Protein AF-A0A979FGJ9-F1 (afdb_monomer_lite)

Sequence (176 aa):
MNDCAGFCFSRASNSCRIHGPHNMMMSSTLVGNTRYKLLNQVGNYSDSRQRCADIKGYPAAPTSPATNEVFRSLIIGDTWVGVRKWNFETRLESNGQKIVYNNFGLLEGFTLVYFEDCVLMSTSGKWKDTPCGYNSYPVLCQSPGTNNCDAQGQDVTPRNYTTDPDGSYVCYRPVH

Structure (mmCIF, N/CA/C/O backbone):
data_AF-A0A979FGJ9-F1
#
_entry.id   AF-A0A979FGJ9-F1
#
loop_
_atom_site.group_PDB
_atom_site.id
_atom_site.type_symbol
_atom_site.label_atom_id
_atom_site.label_alt_id
_atom_site.label_comp_id
_atom_site.label_asym_id
_atom_site.label_entity_id
_atom_site.label_seq_id
_atom_site.pdbx_PDB_ins_code
_atom_site.Cartn_x
_atom_site.Cartn_y
_atom_site.Cartn_z
_atom_site.occupancy
_atom_site.B_iso_or_equiv
_atom_site.auth_seq_id
_atom_site.auth_comp_id
_atom_site.auth_asym_id
_atom_site.auth_atom_id
_atom_site.pdbx_PDB_model_num
ATOM 1 N N . MET A 1 1 ? -31.114 -14.253 -6.732 1.00 31.27 1 MET A N 1
ATOM 2 C CA . MET A 1 1 ? -31.268 -13.852 -5.317 1.00 31.27 1 MET A CA 1
ATOM 3 C C . MET A 1 1 ? -30.761 -12.429 -5.220 1.00 31.27 1 MET A C 1
ATOM 5 O O . MET A 1 1 ? -29.667 -12.165 -5.694 1.00 31.27 1 MET A O 1
ATOM 9 N N . ASN A 1 2 ? -31.613 -11.508 -4.776 1.00 30.83 2 ASN A N 1
ATOM 10 C CA . ASN A 1 2 ? -31.371 -10.070 -4.867 1.00 30.83 2 ASN A CA 1
ATOM 11 C C . ASN A 1 2 ? -30.453 -9.625 -3.725 1.00 30.83 2 ASN A C 1
ATOM 13 O O . ASN A 1 2 ? -30.931 -9.423 -2.607 1.00 30.83 2 ASN A O 1
ATOM 17 N N . ASP A 1 3 ? -29.161 -9.469 -4.009 1.00 36.75 3 ASP A N 1
ATOM 18 C CA . ASP A 1 3 ? -28.209 -8.833 -3.097 1.00 36.75 3 ASP A CA 1
ATOM 19 C C . ASP A 1 3 ? -28.513 -7.336 -3.019 1.00 36.75 3 ASP A C 1
ATOM 21 O O . ASP A 1 3 ? -28.020 -6.512 -3.789 1.00 36.75 3 ASP A O 1
ATOM 25 N N . CYS A 1 4 ? -29.397 -6.969 -2.098 1.00 35.09 4 CYS A N 1
ATOM 26 C CA . CYS A 1 4 ? -29.683 -5.573 -1.820 1.00 35.09 4 CYS A CA 1
ATOM 27 C C . CYS A 1 4 ? -28.609 -5.016 -0.887 1.00 35.09 4 CYS A C 1
ATOM 29 O O . CYS A 1 4 ? -28.660 -5.241 0.321 1.00 35.09 4 CYS A O 1
ATOM 31 N N . ALA A 1 5 ? -27.672 -4.253 -1.451 1.00 44.34 5 ALA A N 1
ATOM 32 C CA . ALA A 1 5 ? -26.823 -3.342 -0.696 1.00 44.34 5 ALA A CA 1
ATOM 33 C C . ALA A 1 5 ? -27.715 -2.292 -0.008 1.00 44.34 5 ALA A C 1
ATOM 35 O O . ALA A 1 5 ? -28.248 -1.393 -0.658 1.00 44.34 5 ALA A O 1
ATOM 36 N N . GLY A 1 6 ? -27.929 -2.447 1.297 1.00 48.97 6 GLY A N 1
ATOM 37 C CA . GLY A 1 6 ? -28.742 -1.542 2.109 1.00 48.97 6 GLY A CA 1
ATOM 38 C C . GLY A 1 6 ? -27.985 -1.071 3.345 1.00 48.97 6 GLY A C 1
ATOM 39 O O . GLY A 1 6 ? -27.169 -1.807 3.901 1.00 48.97 6 GLY A O 1
ATOM 40 N N . PHE A 1 7 ? -28.242 0.159 3.782 1.00 56.16 7 PHE A N 1
ATOM 41 C CA . PHE A 1 7 ? -27.728 0.683 5.050 1.00 56.16 7 PHE A CA 1
ATOM 42 C C . PHE A 1 7 ? -28.641 0.226 6.184 1.00 56.16 7 PHE A C 1
ATOM 44 O O . PHE A 1 7 ? -29.848 0.380 6.079 1.00 56.16 7 PHE A O 1
ATOM 51 N N . CYS A 1 8 ? -28.094 -0.296 7.272 1.00 56.50 8 CYS A N 1
ATOM 52 C CA . CYS A 1 8 ? -28.825 -0.744 8.448 1.00 56.50 8 CYS A CA 1
ATOM 53 C C . CYS A 1 8 ? -28.468 0.092 9.669 1.00 56.50 8 CYS A C 1
ATOM 55 O O . CYS A 1 8 ? -27.293 0.259 9.981 1.00 56.50 8 CYS A O 1
ATOM 57 N N . PHE A 1 9 ? -29.472 0.584 10.384 1.00 57.75 9 PHE A N 1
ATOM 58 C CA . PHE A 1 9 ? -29.305 1.380 11.596 1.00 57.75 9 PHE A CA 1
ATOM 59 C C . PHE A 1 9 ? -29.745 0.593 12.832 1.00 57.75 9 PHE A C 1
ATOM 61 O O . PHE A 1 9 ? -30.812 -0.023 12.826 1.00 57.75 9 PHE A O 1
ATOM 68 N N . SER A 1 10 ? -28.943 0.646 13.896 1.00 51.75 10 SER A N 1
ATOM 69 C CA . SER A 1 10 ? -29.317 0.161 15.225 1.00 51.75 10 SER A CA 1
ATOM 70 C C . SER A 1 10 ? -29.569 1.340 16.155 1.00 51.75 10 SER A C 1
ATOM 72 O O . SER A 1 10 ? -28.680 2.157 16.403 1.00 51.75 10 SER A O 1
ATOM 74 N N . ARG A 1 11 ? -30.779 1.385 16.725 1.00 53.66 11 ARG A N 1
ATOM 75 C CA . ARG A 1 11 ? -31.131 2.330 17.796 1.00 53.66 11 ARG A CA 1
ATOM 76 C C . ARG A 1 11 ? -30.420 2.011 19.107 1.00 53.66 11 ARG A C 1
ATOM 78 O O . ARG A 1 11 ? -30.117 2.931 19.854 1.00 53.66 11 ARG A O 1
ATOM 85 N N . ALA A 1 12 ? -30.152 0.734 19.379 1.00 52.81 12 ALA A N 1
ATOM 86 C CA . ALA A 1 12 ? -29.539 0.301 20.632 1.00 52.81 12 ALA A CA 1
ATOM 87 C C . ALA A 1 12 ? -28.087 0.783 20.762 1.00 52.81 12 ALA A C 1
ATOM 89 O O . ALA A 1 12 ? -27.651 1.148 21.848 1.00 52.81 12 ALA A O 1
ATOM 90 N N . SER A 1 13 ? -27.353 0.812 19.648 1.00 49.66 13 SER A N 1
ATOM 91 C CA . SER A 1 13 ? -25.950 1.239 19.599 1.00 49.66 13 SER A CA 1
ATOM 92 C C . SER A 1 13 ? -25.738 2.591 18.917 1.00 49.66 13 SER A C 1
ATOM 94 O O . SER A 1 13 ? -24.594 3.007 18.759 1.00 49.66 13 SER A O 1
ATOM 96 N N . ASN A 1 14 ? -26.817 3.252 18.483 1.00 53.91 14 ASN A N 1
ATOM 97 C CA . ASN A 1 14 ? -26.794 4.481 17.687 1.00 53.91 14 ASN A CA 1
ATOM 98 C C . ASN A 1 14 ? -25.771 4.429 16.530 1.00 53.91 14 ASN A C 1
ATOM 100 O O . ASN A 1 14 ? -24.938 5.322 16.376 1.00 53.91 14 ASN A O 1
ATOM 104 N N . SER A 1 15 ? -25.783 3.343 15.748 1.00 48.75 15 SER A N 1
ATOM 105 C CA . SER A 1 15 ? -24.764 3.085 14.720 1.00 48.75 15 SER A CA 1
ATOM 106 C C . SER A 1 15 ? -25.343 2.538 13.412 1.00 48.75 15 SER A C 1
ATOM 108 O O . SER A 1 15 ? -26.363 1.847 13.405 1.00 48.75 15 SER A O 1
ATOM 110 N N . CYS A 1 16 ? -24.679 2.854 12.292 1.00 51.50 16 CYS A N 1
ATOM 111 C CA . CYS A 1 16 ? -25.016 2.382 10.945 1.00 51.50 16 CYS A CA 1
ATOM 112 C C . CYS A 1 16 ? -24.040 1.268 10.496 1.00 51.50 16 CYS A C 1
ATOM 114 O O . CYS A 1 16 ? -22.838 1.351 10.749 1.00 51.50 16 CYS A O 1
ATOM 116 N N . ARG A 1 17 ? -24.534 0.250 9.781 1.00 57.06 17 ARG A N 1
ATOM 117 C CA . ARG A 1 17 ? -23.744 -0.787 9.087 1.00 57.06 17 ARG A CA 1
ATOM 118 C C . ARG A 1 17 ? -24.300 -1.018 7.688 1.00 57.06 17 ARG A C 1
ATOM 120 O O . ARG A 1 17 ? -25.502 -0.924 7.512 1.00 57.06 17 ARG A O 1
ATOM 127 N N . ILE A 1 18 ? -23.486 -1.346 6.690 1.00 51.78 18 ILE A N 1
ATOM 128 C CA . ILE A 1 18 ? -24.028 -1.788 5.394 1.00 51.78 18 ILE A CA 1
ATOM 129 C C . ILE A 1 18 ? -24.260 -3.298 5.442 1.00 51.78 18 ILE A C 1
ATOM 131 O O . ILE A 1 18 ? -23.341 -4.045 5.774 1.00 51.78 18 ILE A O 1
ATOM 135 N N . HIS A 1 19 ? -25.467 -3.744 5.092 1.00 41.22 19 HIS A N 1
ATOM 136 C CA . HIS A 1 19 ? -25.748 -5.158 4.866 1.00 41.22 19 HIS A CA 1
ATOM 137 C C . HIS A 1 19 ? -25.118 -5.570 3.536 1.00 41.22 19 HIS A C 1
ATOM 139 O O . HIS A 1 19 ? -25.574 -5.176 2.462 1.00 41.22 19 HIS A O 1
ATOM 145 N N . GLY A 1 20 ? -24.021 -6.315 3.609 1.00 48.53 20 GLY A N 1
ATOM 146 C CA . GLY A 1 20 ? -23.333 -6.837 2.438 1.00 48.53 20 GLY A CA 1
ATOM 147 C C . GLY A 1 20 ? -22.025 -7.529 2.829 1.00 48.53 20 GLY A C 1
ATOM 148 O O . GLY A 1 20 ? -21.220 -6.925 3.541 1.00 48.53 20 GLY A O 1
ATOM 149 N N . PRO A 1 21 ? -21.765 -8.762 2.364 1.00 44.03 21 PRO A N 1
ATOM 150 C CA . PRO A 1 21 ? -20.572 -9.522 2.746 1.00 44.03 21 PRO A CA 1
ATOM 151 C C . PRO A 1 21 ? -19.236 -8.973 2.199 1.00 44.03 21 PRO A C 1
ATOM 153 O O . PRO A 1 21 ? -18.182 -9.516 2.5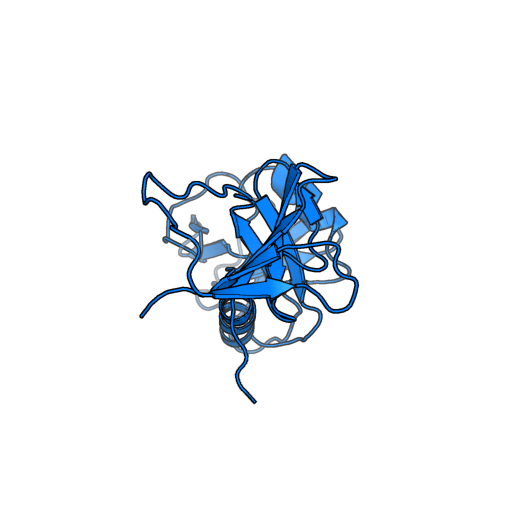23 1.00 44.03 21 PRO A O 1
ATOM 156 N N . HIS A 1 22 ? -19.234 -7.890 1.411 1.00 47.06 22 HIS A N 1
ATOM 157 C CA . HIS A 1 22 ? -18.076 -7.518 0.583 1.00 47.06 22 HIS A CA 1
ATOM 158 C C . HIS A 1 22 ? -17.505 -6.108 0.781 1.00 47.06 22 HIS A C 1
ATOM 160 O O . HIS A 1 22 ? -16.554 -5.746 0.099 1.00 47.06 22 HIS A O 1
ATOM 166 N N . ASN A 1 23 ? -17.996 -5.311 1.730 1.00 55.44 23 ASN A N 1
ATOM 167 C CA . ASN A 1 23 ? -17.485 -3.945 1.899 1.00 55.44 23 ASN A CA 1
ATOM 168 C C . ASN A 1 23 ? -16.333 -3.872 2.910 1.00 55.44 23 ASN A C 1
ATOM 170 O O . ASN A 1 23 ? -16.300 -4.621 3.891 1.00 55.44 23 ASN A O 1
ATOM 174 N N . MET A 1 24 ? -15.433 -2.894 2.736 1.00 52.19 24 MET A N 1
ATOM 175 C CA . MET A 1 24 ? -14.381 -2.531 3.706 1.00 52.19 24 MET A CA 1
ATOM 176 C C . MET A 1 24 ? -14.883 -2.256 5.132 1.00 52.19 24 MET A C 1
ATOM 178 O O . MET A 1 24 ? -14.081 -2.063 6.030 1.00 52.19 24 MET A O 1
ATOM 182 N N . MET A 1 25 ? -16.190 -2.237 5.379 1.00 51.97 25 MET A N 1
ATOM 183 C CA . MET A 1 25 ? -16.765 -2.085 6.715 1.00 51.97 25 MET A CA 1
ATOM 184 C C . MET A 1 25 ? -16.686 -3.353 7.570 1.00 51.97 25 MET A C 1
ATOM 186 O O . MET A 1 25 ? -16.660 -3.238 8.794 1.00 51.97 25 MET A O 1
ATOM 190 N N . MET A 1 26 ? -16.608 -4.536 6.950 1.00 51.78 26 MET A N 1
ATOM 191 C CA . MET A 1 26 ? -16.499 -5.816 7.653 1.00 51.78 26 MET A CA 1
ATOM 192 C C . MET A 1 26 ? -15.030 -6.271 7.673 1.00 51.78 26 MET A C 1
ATOM 194 O O . MET A 1 26 ? -14.416 -6.506 6.623 1.00 51.78 26 MET A O 1
ATOM 198 N N . SER A 1 27 ? -14.470 -6.408 8.881 1.00 60.19 27 SER A N 1
ATOM 199 C CA . SER A 1 27 ? -13.093 -6.869 9.145 1.00 60.19 27 SER A CA 1
ATOM 200 C C . SER A 1 27 ? -11.964 -5.918 8.695 1.00 60.19 27 SER A C 1
ATOM 202 O O . SER A 1 27 ? -10.916 -6.376 8.240 1.00 60.19 27 SER A O 1
ATOM 204 N N . SER A 1 28 ? -12.166 -4.600 8.803 1.00 67.69 28 SER A N 1
ATOM 205 C CA . SER A 1 28 ? -11.117 -3.581 8.611 1.00 67.69 28 SER A CA 1
ATOM 206 C C . SER A 1 28 ? -10.647 -2.986 9.934 1.00 67.69 28 SER A C 1
ATOM 208 O O . SER A 1 28 ? -11.476 -2.745 10.814 1.00 67.69 28 SER A O 1
ATOM 210 N N . THR A 1 29 ? -9.383 -2.586 10.015 1.00 79.81 29 THR A N 1
ATOM 211 C CA . THR A 1 29 ? -8.890 -1.732 11.102 1.00 79.81 29 THR A CA 1
ATOM 212 C C . THR A 1 29 ? -9.245 -0.273 10.815 1.00 79.81 29 THR A C 1
ATOM 214 O O . THR A 1 29 ? -8.922 0.243 9.746 1.00 79.81 29 THR A O 1
ATOM 217 N N . LEU A 1 30 ? -9.915 0.402 11.754 1.00 78.75 30 LEU A N 1
ATOM 218 C CA . LEU A 1 30 ? -10.213 1.836 11.678 1.00 78.75 30 LEU A CA 1
ATOM 219 C C . LEU A 1 30 ? -9.127 2.617 12.430 1.00 78.75 30 LEU A C 1
ATOM 221 O O . LEU A 1 30 ? -8.937 2.400 13.624 1.00 78.75 30 LEU A O 1
ATOM 225 N N . VAL A 1 31 ? -8.433 3.529 11.747 1.00 76.56 31 VAL A N 1
ATOM 226 C CA . VAL A 1 31 ? -7.486 4.464 12.376 1.00 76.56 31 VAL A CA 1
ATOM 227 C C . VAL A 1 31 ? -7.859 5.883 11.974 1.00 76.56 31 VAL A C 1
ATOM 229 O O . VAL A 1 31 ? -7.841 6.233 10.792 1.00 76.56 31 VAL A O 1
ATOM 232 N N . GLY A 1 32 ? -8.235 6.698 12.962 1.00 76.88 32 GLY A N 1
ATOM 233 C CA . GLY A 1 32 ? -8.885 7.983 12.710 1.00 76.88 32 GLY A CA 1
ATOM 234 C C . GLY A 1 32 ? -10.164 7.787 11.891 1.00 76.88 32 GLY A C 1
ATOM 235 O O . GLY A 1 32 ? -11.001 6.956 12.233 1.00 76.88 32 GLY A O 1
ATOM 236 N N . ASN A 1 33 ? -10.272 8.505 10.773 1.00 78.31 33 ASN A N 1
ATOM 237 C CA . ASN A 1 33 ? -11.394 8.411 9.836 1.00 78.31 33 ASN A CA 1
ATOM 238 C C . ASN A 1 33 ? -11.048 7.599 8.580 1.00 78.31 33 ASN A C 1
ATOM 240 O O . ASN A 1 33 ? -11.599 7.874 7.519 1.00 78.31 33 ASN A O 1
ATOM 244 N N . THR A 1 34 ? -10.140 6.624 8.665 1.00 80.00 34 THR A N 1
ATOM 245 C CA . THR A 1 34 ? -9.750 5.783 7.522 1.00 80.00 34 THR A CA 1
ATOM 246 C C . THR A 1 34 ? -9.804 4.313 7.903 1.00 80.00 34 THR A C 1
ATOM 248 O O . THR A 1 34 ? -9.304 3.909 8.954 1.00 80.00 34 THR A O 1
ATOM 251 N N . ARG A 1 35 ? -10.417 3.502 7.041 1.00 87.31 35 ARG A N 1
ATOM 252 C CA . ARG A 1 35 ? -10.456 2.044 7.177 1.00 87.31 35 ARG A CA 1
ATOM 253 C C . ARG A 1 35 ? -9.328 1.432 6.375 1.00 87.31 35 ARG A C 1
ATOM 255 O O . ARG A 1 35 ? -9.116 1.843 5.239 1.00 87.31 35 ARG A O 1
ATOM 262 N N . TYR A 1 36 ? -8.688 0.414 6.933 1.00 89.94 36 TYR A N 1
ATOM 263 C CA . TYR A 1 36 ? -7.639 -0.357 6.282 1.00 89.94 36 TYR A CA 1
ATOM 264 C C . TYR A 1 36 ? -7.972 -1.842 6.303 1.00 89.94 36 TYR A C 1
ATOM 266 O O . TYR A 1 36 ? -8.415 -2.374 7.323 1.00 89.94 36 TYR A O 1
ATOM 274 N N . LYS A 1 37 ? -7.754 -2.526 5.182 1.00 92.50 37 LYS A N 1
ATOM 275 C CA . LYS A 1 37 ? -7.969 -3.971 5.074 1.00 92.50 37 LYS A CA 1
ATOM 276 C C . LYS A 1 37 ? -6.873 -4.602 4.233 1.00 92.50 37 LYS A C 1
ATOM 278 O O . LYS A 1 37 ? -6.691 -4.217 3.081 1.00 92.50 37 LYS A O 1
ATOM 283 N N . LEU A 1 38 ? -6.165 -5.569 4.809 1.00 94.44 38 LEU A N 1
ATOM 284 C CA . LEU A 1 38 ? -5.233 -6.406 4.066 1.00 94.44 38 LEU A CA 1
ATOM 285 C C . LEU A 1 38 ? -6.021 -7.467 3.293 1.00 94.44 38 LEU A C 1
ATOM 287 O O . LEU A 1 38 ? -6.819 -8.205 3.874 1.00 94.44 38 LEU A O 1
ATOM 291 N N . LEU A 1 39 ? -5.787 -7.552 1.988 1.00 93.94 39 LEU A N 1
ATOM 292 C CA . LEU A 1 39 ? -6.280 -8.635 1.148 1.00 93.94 39 LEU A CA 1
ATOM 293 C C . LEU A 1 39 ? -5.124 -9.591 0.855 1.00 93.94 39 LEU A C 1
ATOM 295 O O . LEU A 1 39 ? -4.233 -9.274 0.073 1.00 93.94 39 LEU A O 1
ATOM 299 N N . ASN A 1 40 ? -5.161 -10.771 1.479 1.00 92.06 40 ASN A N 1
ATOM 300 C CA . ASN A 1 40 ? -4.103 -11.787 1.374 1.00 92.06 40 ASN A CA 1
ATOM 301 C C . ASN A 1 40 ? -4.033 -12.477 0.004 1.00 92.06 40 ASN A C 1
ATOM 303 O O . ASN A 1 40 ? -3.068 -13.184 -0.276 1.00 92.06 40 ASN A O 1
ATOM 307 N N . GLN A 1 41 ? -5.048 -12.308 -0.849 1.00 92.38 41 GLN A N 1
ATOM 308 C CA . GLN A 1 41 ? -5.002 -12.841 -2.204 1.00 92.38 41 GLN A CA 1
ATOM 309 C C . GLN A 1 41 ? -3.897 -12.123 -2.983 1.00 92.38 41 GLN A C 1
ATOM 311 O O . GLN A 1 41 ? -3.945 -10.905 -3.154 1.00 92.38 41 GLN A O 1
ATOM 316 N N . VAL A 1 42 ? -2.915 -12.888 -3.461 1.00 94.44 42 VAL A N 1
ATOM 317 C CA . VAL A 1 42 ? -1.763 -12.349 -4.188 1.00 94.44 42 VAL A CA 1
ATOM 318 C C . VAL A 1 42 ? -2.098 -12.072 -5.649 1.00 94.44 42 VAL A C 1
ATOM 320 O O . VAL A 1 42 ? -2.946 -12.729 -6.254 1.00 94.44 42 VAL A O 1
ATOM 323 N N . GLY A 1 43 ? -1.496 -11.040 -6.223 1.00 95.31 43 GLY A N 1
ATOM 324 C CA . GLY A 1 43 ? -1.610 -10.721 -7.647 1.00 95.31 43 GLY A CA 1
ATOM 325 C C . GLY A 1 43 ? -0.681 -9.582 -8.031 1.00 95.31 43 GLY A C 1
ATOM 326 O O . GLY A 1 43 ? -0.027 -8.992 -7.162 1.00 95.31 43 GLY A O 1
ATOM 327 N N . ASN A 1 44 ? -0.627 -9.270 -9.322 1.00 96.38 44 ASN A N 1
ATOM 328 C CA . ASN A 1 44 ? 0.117 -8.104 -9.782 1.00 96.38 44 ASN A CA 1
ATOM 329 C C . ASN A 1 44 ? -0.536 -6.809 -9.261 1.00 96.38 44 ASN A C 1
ATOM 331 O O . ASN A 1 44 ? -1.605 -6.821 -8.634 1.00 96.38 44 ASN A O 1
ATOM 335 N N . TYR A 1 45 ? 0.105 -5.667 -9.499 1.00 95.25 45 TYR A N 1
ATOM 336 C CA . TYR A 1 45 ? -0.410 -4.401 -8.986 1.00 95.25 45 TYR A CA 1
ATOM 337 C C . TYR A 1 45 ? -1.780 -4.037 -9.577 1.00 95.25 45 TYR A C 1
ATOM 339 O O . TYR A 1 45 ? -2.630 -3.483 -8.883 1.00 95.25 45 TYR A O 1
ATOM 347 N N . SER A 1 46 ? -2.030 -4.367 -10.847 1.00 95.12 46 SER A N 1
ATOM 348 C CA . SER A 1 46 ? -3.316 -4.083 -11.488 1.00 95.12 46 SER A CA 1
ATOM 349 C C . SER A 1 46 ? -4.451 -4.907 -10.882 1.00 95.12 46 SER A C 1
ATOM 351 O O . SER A 1 46 ? -5.486 -4.338 -10.535 1.00 95.12 46 SER A O 1
ATOM 353 N N . ASP A 1 47 ? -4.235 -6.206 -10.672 1.00 95.62 47 ASP A N 1
ATOM 354 C CA . ASP A 1 47 ? -5.194 -7.088 -9.995 1.00 95.62 47 ASP A CA 1
ATOM 355 C C . ASP A 1 47 ? -5.478 -6.584 -8.577 1.00 95.62 47 ASP A C 1
ATOM 357 O O . ASP A 1 47 ? -6.615 -6.550 -8.117 1.00 95.62 47 ASP A O 1
ATOM 361 N N . SER A 1 48 ? -4.430 -6.137 -7.889 1.00 95.00 48 SER A N 1
ATOM 362 C CA . SER A 1 48 ? -4.508 -5.603 -6.532 1.00 95.00 48 SER A CA 1
ATOM 363 C C . SER A 1 48 ? -5.338 -4.319 -6.448 1.00 95.00 48 SER A C 1
ATOM 365 O O . SER A 1 48 ? -6.169 -4.180 -5.548 1.00 95.00 48 SER A O 1
ATOM 367 N N . ARG A 1 49 ? -5.182 -3.401 -7.413 1.00 95.12 49 ARG A N 1
ATOM 368 C CA . ARG A 1 49 ? -6.053 -2.218 -7.540 1.00 95.12 49 ARG A CA 1
ATOM 369 C C . ARG A 1 49 ? -7.508 -2.618 -7.717 1.00 95.12 49 ARG A C 1
ATOM 371 O O . ARG A 1 49 ? -8.365 -2.070 -7.025 1.00 95.12 49 ARG A O 1
ATOM 378 N N . GLN A 1 50 ? -7.768 -3.575 -8.608 1.00 94.62 50 GLN A N 1
ATOM 379 C CA . GLN A 1 50 ? -9.122 -4.050 -8.868 1.00 94.62 50 GLN A CA 1
ATOM 380 C C . GLN A 1 50 ? -9.743 -4.659 -7.608 1.00 94.62 50 GLN A C 1
ATOM 382 O O . GLN A 1 50 ? -10.846 -4.280 -7.237 1.00 94.62 50 GLN A O 1
ATOM 387 N N . ARG A 1 51 ? -9.004 -5.489 -6.867 1.00 91.75 51 ARG A N 1
ATOM 388 C CA . ARG A 1 51 ? -9.490 -6.078 -5.609 1.00 91.75 51 ARG A CA 1
ATOM 389 C C . ARG A 1 51 ? -9.838 -5.036 -4.551 1.00 91.75 51 ARG A C 1
ATOM 391 O O . ARG A 1 51 ? -10.829 -5.195 -3.843 1.00 91.75 51 ARG A O 1
ATOM 398 N N . CYS A 1 52 ? -9.054 -3.964 -4.435 1.00 91.81 52 CYS A N 1
ATOM 399 C CA . CYS A 1 52 ? -9.431 -2.859 -3.557 1.00 91.81 52 CYS A CA 1
ATOM 400 C C . CYS A 1 52 ? -10.709 -2.159 -4.046 1.00 91.81 52 CYS A C 1
ATOM 402 O O . CYS A 1 52 ? -11.575 -1.846 -3.229 1.00 91.81 52 CYS A O 1
ATOM 404 N N . ALA A 1 53 ? -10.865 -1.959 -5.357 1.00 86.94 53 ALA A N 1
ATOM 405 C CA . ALA A 1 53 ? -12.070 -1.365 -5.936 1.00 86.94 53 ALA A CA 1
ATOM 406 C C . ALA A 1 53 ? -13.322 -2.240 -5.729 1.00 86.94 53 ALA A C 1
ATOM 408 O O . ALA A 1 53 ? -14.397 -1.711 -5.428 1.00 86.94 53 ALA A O 1
ATOM 409 N N . ASP A 1 54 ? -13.180 -3.567 -5.803 1.00 85.75 54 ASP A N 1
ATOM 410 C CA . ASP A 1 54 ? -14.264 -4.535 -5.583 1.00 85.75 54 ASP A CA 1
ATOM 411 C C . ASP A 1 54 ? -14.872 -4.397 -4.179 1.00 85.75 54 ASP A C 1
ATOM 413 O O . ASP A 1 54 ? -16.080 -4.555 -4.001 1.00 85.75 54 ASP A O 1
ATOM 417 N N . ILE A 1 55 ? -14.058 -4.000 -3.194 1.00 81.50 55 ILE A N 1
ATOM 418 C CA . ILE A 1 55 ? -14.491 -3.746 -1.811 1.00 81.50 55 ILE A CA 1
ATOM 419 C C . ILE A 1 55 ? -14.774 -2.263 -1.510 1.00 81.50 55 ILE A C 1
ATOM 421 O O . ILE A 1 55 ? -14.870 -1.878 -0.340 1.00 81.50 55 ILE A O 1
ATOM 425 N N . LYS A 1 56 ? -14.934 -1.437 -2.556 1.00 82.44 56 LYS A N 1
ATOM 426 C CA . LYS A 1 56 ? -15.182 0.020 -2.493 1.00 82.44 56 LYS A CA 1
ATOM 427 C C . LYS A 1 56 ? -14.059 0.821 -1.824 1.00 82.44 56 LYS A C 1
ATOM 429 O O . LYS A 1 56 ? -14.301 1.864 -1.220 1.00 82.44 56 LYS A O 1
ATOM 434 N N . GLY A 1 57 ? -12.832 0.329 -1.940 1.00 87.25 57 GLY A N 1
ATOM 435 C CA . GLY A 1 57 ? -11.616 1.008 -1.518 1.00 87.25 57 GLY A CA 1
ATOM 436 C C . GLY A 1 57 ? -10.664 1.267 -2.679 1.00 87.25 57 GLY A C 1
ATOM 437 O O . GLY A 1 57 ? -11.008 1.165 -3.853 1.00 87.25 57 GLY A O 1
ATOM 438 N N . TYR A 1 58 ? -9.433 1.598 -2.324 1.00 92.56 58 TYR A N 1
ATOM 439 C CA . TYR A 1 58 ? -8.304 1.774 -3.234 1.00 92.56 58 TYR A CA 1
ATOM 440 C C . TYR A 1 58 ? -7.013 1.394 -2.496 1.00 92.56 58 TYR A C 1
ATOM 442 O O . TYR A 1 58 ? -7.034 1.321 -1.266 1.00 92.56 58 TYR A O 1
ATOM 450 N N . PRO A 1 59 ? -5.894 1.110 -3.184 1.00 95.50 59 PRO A N 1
ATOM 451 C CA . PRO A 1 59 ? -4.645 0.784 -2.503 1.00 95.50 59 PRO A CA 1
ATOM 452 C C . PRO A 1 59 ? -4.248 1.851 -1.479 1.00 95.50 59 PRO A C 1
ATOM 454 O O . PRO A 1 59 ? -4.324 3.053 -1.741 1.00 95.50 59 PRO A O 1
ATOM 457 N N . ALA A 1 60 ? -3.831 1.402 -0.302 1.00 96.12 60 ALA A N 1
ATOM 458 C CA . ALA A 1 60 ? -3.527 2.258 0.827 1.00 96.12 60 ALA A CA 1
ATOM 459 C C . ALA A 1 60 ? -2.188 2.962 0.631 1.00 96.12 60 ALA A C 1
ATOM 461 O O . ALA A 1 60 ? -1.188 2.303 0.351 1.00 96.12 60 ALA A O 1
ATOM 462 N N . ALA A 1 61 ? -2.139 4.280 0.809 1.00 95.25 61 ALA A N 1
ATOM 463 C CA . ALA A 1 61 ? -0.941 5.082 0.576 1.00 95.25 61 ALA A CA 1
ATOM 464 C C . ALA A 1 61 ? -0.348 5.601 1.901 1.00 95.25 61 ALA A C 1
ATOM 466 O O . ALA A 1 61 ? -1.000 6.395 2.585 1.00 95.25 61 ALA A O 1
ATOM 467 N N . PRO A 1 62 ? 0.878 5.196 2.279 1.00 94.44 62 PRO A N 1
ATOM 468 C CA . PRO A 1 62 ? 1.533 5.703 3.483 1.00 94.44 62 PRO A CA 1
ATOM 469 C C . PRO A 1 62 ? 2.112 7.100 3.210 1.00 94.44 62 PRO A C 1
ATOM 471 O O . PRO A 1 62 ? 3.181 7.243 2.625 1.00 94.44 62 PRO A O 1
ATOM 474 N N . THR A 1 63 ? 1.398 8.155 3.605 1.00 93.50 63 THR A N 1
ATOM 475 C CA . THR A 1 63 ? 1.765 9.558 3.310 1.00 93.50 63 THR A CA 1
ATOM 476 C C . THR A 1 63 ? 2.517 10.262 4.437 1.00 93.50 63 THR A C 1
ATOM 478 O O . THR A 1 63 ? 2.892 11.427 4.307 1.00 93.50 63 THR A O 1
ATOM 481 N N . SER A 1 64 ? 2.745 9.572 5.552 1.00 93.62 64 SER A N 1
ATOM 482 C CA . SER A 1 64 ? 3.430 10.093 6.733 1.00 93.62 64 SER A CA 1
ATOM 483 C C . SER A 1 64 ? 4.073 8.962 7.545 1.00 93.62 64 SER A C 1
ATOM 485 O O . SER A 1 64 ? 3.642 7.813 7.426 1.00 93.62 64 SER A O 1
ATOM 487 N N . PRO A 1 65 ? 5.029 9.258 8.446 1.00 95.00 65 PRO A N 1
ATOM 488 C CA . PRO A 1 65 ? 5.579 8.252 9.358 1.00 95.00 65 PRO A CA 1
ATOM 489 C C . PRO A 1 65 ? 4.502 7.534 10.184 1.00 95.00 65 PRO A C 1
ATOM 491 O O . PRO A 1 65 ? 4.556 6.320 10.354 1.00 95.00 65 PRO A O 1
ATOM 494 N N . ALA A 1 66 ? 3.486 8.271 10.644 1.00 91.69 66 ALA A N 1
ATOM 495 C CA . ALA A 1 66 ? 2.389 7.708 11.427 1.00 91.69 66 ALA A CA 1
ATOM 496 C C . ALA A 1 66 ? 1.540 6.717 10.612 1.00 91.69 66 ALA A C 1
ATOM 498 O O . ALA A 1 66 ? 1.230 5.631 11.092 1.00 91.69 66 ALA A O 1
ATOM 499 N N . THR A 1 67 ? 1.190 7.056 9.366 1.00 92.31 67 THR A N 1
ATOM 500 C CA . THR A 1 67 ? 0.437 6.136 8.491 1.00 92.31 67 THR A CA 1
ATOM 501 C C . THR A 1 67 ? 1.285 4.945 8.052 1.00 92.31 67 THR A C 1
ATOM 503 O O . THR A 1 67 ? 0.774 3.832 7.980 1.00 92.31 67 THR A O 1
ATOM 506 N N . ASN A 1 68 ? 2.590 5.136 7.850 1.00 96.69 68 ASN A N 1
ATOM 507 C CA . ASN A 1 68 ? 3.514 4.042 7.572 1.00 96.69 68 ASN A CA 1
ATOM 508 C C . ASN A 1 68 ? 3.548 3.008 8.701 1.00 96.69 68 ASN A C 1
ATOM 510 O O . ASN A 1 68 ? 3.542 1.809 8.441 1.00 96.69 68 ASN A O 1
ATOM 514 N N . GLU A 1 69 ? 3.568 3.470 9.949 1.00 95.75 69 GLU A N 1
ATOM 515 C CA . GLU A 1 69 ? 3.581 2.594 11.118 1.00 95.75 69 GLU A CA 1
ATOM 516 C C . GLU A 1 69 ? 2.271 1.811 11.269 1.00 95.75 69 GLU A C 1
ATOM 518 O O . GLU A 1 69 ? 2.290 0.606 11.523 1.00 95.75 69 GLU A O 1
ATOM 523 N N . VAL A 1 70 ? 1.130 2.461 11.007 1.00 93.25 70 VAL A N 1
ATOM 524 C CA . VAL A 1 70 ? -0.165 1.771 10.916 1.00 93.25 70 VAL A CA 1
ATOM 525 C C . VAL A 1 70 ? -0.087 0.643 9.893 1.00 93.25 70 VAL A C 1
ATOM 527 O O . VAL A 1 70 ? -0.458 -0.483 10.203 1.00 93.25 70 VAL A O 1
ATOM 530 N N . PHE A 1 71 ? 0.441 0.901 8.697 1.00 96.19 71 PHE A N 1
ATOM 531 C CA . PHE A 1 71 ? 0.488 -0.106 7.636 1.00 96.19 71 PHE A CA 1
ATOM 532 C C . PHE A 1 71 ? 1.416 -1.255 8.020 1.00 96.19 71 PHE A C 1
ATOM 534 O O . PHE A 1 71 ? 1.029 -2.413 7.887 1.00 96.19 71 PHE A O 1
ATOM 541 N N . ARG A 1 72 ? 2.586 -0.938 8.589 1.00 96.56 72 ARG A N 1
ATOM 542 C CA . ARG A 1 72 ? 3.548 -1.919 9.105 1.00 96.56 72 ARG A CA 1
ATOM 543 C C . ARG A 1 72 ? 2.903 -2.886 10.100 1.00 96.56 72 ARG A C 1
ATOM 545 O O . ARG A 1 72 ? 3.199 -4.072 10.057 1.00 96.56 72 ARG A O 1
ATOM 552 N N . SER A 1 73 ? 2.013 -2.395 10.965 1.00 95.00 73 SER A N 1
ATOM 553 C CA . SER A 1 73 ? 1.292 -3.233 11.935 1.00 95.00 73 SER A CA 1
ATOM 554 C C . SER A 1 73 ? 0.183 -4.110 11.335 1.00 95.00 73 SER A C 1
ATOM 556 O O . SER A 1 73 ? -0.273 -5.040 11.994 1.00 95.00 73 SER A O 1
ATOM 558 N N . LEU A 1 74 ? -0.267 -3.822 10.108 1.00 93.94 74 LEU A N 1
ATOM 559 C CA . LEU A 1 74 ? -1.374 -4.525 9.447 1.00 93.94 74 LEU A CA 1
ATOM 560 C C . LEU A 1 74 ? -0.912 -5.577 8.438 1.00 93.94 74 LEU A C 1
ATOM 562 O O . LEU A 1 74 ? -1.676 -6.487 8.117 1.00 93.94 74 LEU A O 1
ATOM 566 N N . ILE A 1 75 ? 0.300 -5.437 7.906 1.00 96.00 75 ILE A N 1
ATOM 567 C CA . ILE A 1 75 ? 0.856 -6.355 6.912 1.00 96.00 75 ILE A CA 1
ATOM 568 C C . ILE A 1 75 ? 1.569 -7.534 7.580 1.00 96.00 75 ILE A C 1
ATOM 570 O O . ILE A 1 75 ? 2.158 -7.407 8.650 1.00 96.00 75 ILE A O 1
ATOM 574 N N . ILE A 1 76 ? 1.552 -8.688 6.914 1.00 94.31 76 ILE A N 1
ATOM 575 C CA . ILE A 1 76 ? 2.198 -9.930 7.384 1.00 94.31 76 ILE A CA 1
ATOM 576 C C . ILE A 1 76 ? 3.364 -10.378 6.486 1.00 94.31 76 ILE A C 1
ATOM 578 O O . ILE A 1 76 ? 3.988 -11.403 6.737 1.00 94.31 76 ILE A O 1
ATOM 582 N N . GLY A 1 77 ? 3.653 -9.610 5.436 1.00 95.50 77 GLY A N 1
ATOM 583 C CA . GLY A 1 77 ? 4.684 -9.861 4.433 1.00 95.50 77 GLY A CA 1
ATOM 584 C C . GLY A 1 77 ? 4.765 -8.692 3.452 1.00 95.50 77 GLY A C 1
ATOM 585 O O . GLY A 1 77 ? 4.051 -7.698 3.620 1.00 95.50 77 GLY A O 1
ATOM 586 N N . ASP A 1 78 ? 5.609 -8.814 2.428 1.00 96.69 78 ASP A N 1
ATOM 587 C CA . ASP A 1 78 ? 5.712 -7.808 1.368 1.00 96.69 78 ASP A CA 1
ATOM 588 C C . ASP A 1 78 ? 4.344 -7.569 0.727 1.00 96.69 78 ASP A C 1
ATOM 590 O O . ASP A 1 78 ? 3.681 -8.505 0.283 1.00 96.69 78 ASP A O 1
ATOM 594 N N . THR A 1 79 ? 3.902 -6.315 0.738 1.00 97.94 79 THR A N 1
ATOM 595 C CA . THR A 1 79 ? 2.524 -5.938 0.412 1.00 97.94 79 THR A CA 1
ATOM 596 C C . THR A 1 79 ? 2.508 -4.712 -0.487 1.00 97.94 79 THR A C 1
ATOM 598 O O . THR A 1 79 ? 3.215 -3.735 -0.231 1.00 97.94 79 THR A O 1
ATOM 601 N N . TRP A 1 80 ? 1.662 -4.730 -1.517 1.00 97.75 80 TRP A N 1
ATOM 602 C CA . TRP A 1 80 ? 1.428 -3.579 -2.381 1.00 97.75 80 TRP A CA 1
ATOM 603 C C . TRP A 1 80 ? 0.823 -2.403 -1.615 1.00 97.75 80 TRP A C 1
ATOM 605 O O . TRP A 1 80 ? -0.141 -2.561 -0.859 1.00 97.75 80 TRP A O 1
ATOM 615 N N . VAL A 1 81 ? 1.348 -1.209 -1.890 1.00 97.00 81 VAL A N 1
ATOM 616 C CA . VAL A 1 81 ? 0.833 0.063 -1.374 1.00 97.00 81 VAL A CA 1
ATOM 617 C C . VAL A 1 81 ? 0.487 1.033 -2.510 1.00 97.00 81 VAL A C 1
ATOM 619 O O . VAL A 1 81 ? 0.980 0.949 -3.632 1.00 97.00 81 VAL A O 1
ATOM 622 N N . GLY A 1 82 ? -0.411 1.969 -2.227 1.00 96.12 82 GLY A N 1
ATOM 623 C CA . GLY A 1 82 ? -0.969 2.974 -3.134 1.00 96.12 82 GLY A CA 1
ATOM 624 C C . GLY A 1 82 ? -0.055 4.155 -3.433 1.00 96.12 82 GLY A C 1
ATOM 625 O O . GLY A 1 82 ? -0.534 5.284 -3.532 1.00 96.12 82 GLY A O 1
ATOM 626 N N . VAL A 1 83 ? 1.249 3.915 -3.553 1.00 93.50 83 VAL A N 1
ATOM 627 C CA . VAL A 1 83 ? 2.216 4.913 -4.013 1.00 93.50 83 VAL A CA 1
ATOM 628 C C . VAL A 1 83 ? 2.956 4.388 -5.234 1.00 93.50 83 VAL A C 1
ATOM 630 O O . VAL A 1 83 ? 3.193 3.187 -5.364 1.00 93.50 83 VAL A O 1
ATOM 633 N N . ARG A 1 84 ? 3.323 5.309 -6.120 1.00 88.62 84 ARG A N 1
ATOM 634 C CA . ARG A 1 84 ? 4.200 5.065 -7.259 1.00 88.62 84 ARG A CA 1
ATOM 635 C C . ARG A 1 84 ? 5.496 5.842 -7.130 1.00 88.62 84 ARG A C 1
ATOM 637 O O . ARG A 1 84 ? 5.502 6.935 -6.560 1.00 88.62 84 ARG A O 1
ATOM 644 N N . LYS A 1 85 ? 6.561 5.309 -7.719 1.00 84.75 85 LYS A N 1
ATOM 645 C CA . LYS A 1 85 ? 7.830 6.007 -7.938 1.00 84.75 85 LYS A CA 1
ATOM 646 C C . LYS A 1 85 ? 7.924 6.341 -9.425 1.00 84.75 85 LYS A C 1
ATOM 648 O O . LYS A 1 85 ? 7.977 5.441 -10.241 1.00 84.75 85 LYS A O 1
ATOM 653 N N . TRP A 1 86 ? 7.919 7.621 -9.780 1.00 78.56 86 TRP A N 1
ATOM 654 C CA . TRP A 1 86 ? 8.032 8.084 -11.166 1.00 78.56 86 TRP A CA 1
ATOM 655 C C . TRP A 1 86 ? 9.114 9.154 -11.249 1.00 78.56 86 TRP A C 1
ATOM 657 O O . TRP A 1 86 ? 8.985 10.195 -10.606 1.00 78.56 86 TRP A O 1
ATOM 667 N N . ASN A 1 87 ? 10.176 8.930 -12.029 1.00 73.31 87 ASN A N 1
ATOM 668 C CA . ASN A 1 87 ? 11.285 9.883 -12.200 1.00 73.31 87 ASN A CA 1
ATOM 669 C C . ASN A 1 87 ? 11.808 10.461 -10.863 1.00 73.31 87 ASN A C 1
ATOM 671 O O . ASN A 1 87 ? 11.914 11.676 -10.708 1.00 73.31 87 ASN A O 1
ATOM 675 N N . PHE A 1 88 ? 12.102 9.590 -9.889 1.00 74.19 88 PHE A N 1
ATOM 676 C CA . PHE A 1 88 ? 12.538 9.931 -8.517 1.00 74.19 88 PHE A CA 1
ATOM 677 C C . PHE A 1 88 ? 11.508 10.645 -7.633 1.00 74.19 88 PHE A C 1
ATOM 679 O O . PHE A 1 88 ? 11.792 10.963 -6.479 1.00 74.19 88 PHE A O 1
ATOM 686 N N . GLU A 1 89 ? 10.298 10.879 -8.128 1.00 84.44 89 GLU A N 1
ATOM 687 C CA . GLU A 1 89 ? 9.212 11.427 -7.333 1.00 84.44 89 GLU A CA 1
ATOM 688 C C . GLU A 1 89 ? 8.311 10.311 -6.827 1.00 84.44 89 GLU A C 1
ATOM 690 O O . GLU A 1 89 ? 7.943 9.399 -7.564 1.00 84.44 89 GLU A O 1
ATOM 695 N N . THR A 1 90 ? 7.908 10.407 -5.564 1.00 88.94 90 THR A N 1
ATOM 696 C CA . THR A 1 90 ? 6.854 9.546 -5.033 1.00 88.94 90 THR A CA 1
ATOM 697 C C . THR A 1 90 ? 5.507 10.230 -5.212 1.00 88.94 90 THR A C 1
ATOM 699 O O . THR A 1 90 ? 5.349 11.408 -4.878 1.00 88.94 90 THR A O 1
ATOM 702 N N . ARG A 1 91 ? 4.529 9.507 -5.754 1.00 91.00 91 ARG A N 1
ATOM 703 C CA . ARG A 1 91 ? 3.188 10.017 -6.054 1.00 91.00 91 ARG A CA 1
ATOM 704 C C . ARG A 1 91 ? 2.121 9.063 -5.544 1.00 91.00 91 ARG A C 1
ATOM 706 O O . ARG A 1 91 ? 2.337 7.857 -5.488 1.00 91.00 91 ARG A O 1
ATOM 713 N N . LEU A 1 92 ? 0.967 9.603 -5.176 1.00 90.19 92 LEU A N 1
ATOM 714 C CA . LEU A 1 92 ? -0.204 8.802 -4.840 1.00 90.19 92 LEU A CA 1
ATOM 715 C C . LEU A 1 92 ? -0.734 8.098 -6.084 1.00 90.19 92 LEU A C 1
ATOM 717 O O . LEU A 1 92 ? -0.904 8.729 -7.125 1.00 90.19 92 LEU A O 1
ATOM 721 N N . GLU A 1 93 ? -1.083 6.823 -5.947 1.00 89.38 93 GLU A N 1
ATOM 722 C CA . GLU A 1 93 ? -1.751 6.085 -7.022 1.00 89.38 93 GLU A CA 1
ATOM 723 C C . GLU A 1 93 ? -3.148 6.638 -7.323 1.00 89.38 93 GLU A C 1
ATOM 725 O O . GLU A 1 93 ? -3.602 6.628 -8.462 1.00 89.38 93 GLU A O 1
ATOM 730 N N . SER A 1 94 ? -3.842 7.137 -6.300 1.00 85.50 94 SER A N 1
ATOM 731 C CA . SER A 1 94 ? -5.244 7.547 -6.408 1.00 85.50 94 SER A CA 1
ATOM 732 C C . SER A 1 94 ? -5.466 8.789 -7.272 1.00 85.50 94 SER A C 1
ATOM 734 O O . SER A 1 94 ? -6.514 8.910 -7.901 1.00 85.50 94 SER A O 1
ATOM 736 N N . ASN A 1 95 ? -4.525 9.735 -7.270 1.00 84.62 95 ASN A N 1
ATOM 737 C CA . ASN A 1 95 ? -4.692 11.033 -7.930 1.00 84.62 95 ASN A CA 1
ATOM 738 C C . ASN A 1 95 ? -3.393 11.610 -8.525 1.00 84.62 95 ASN A C 1
ATOM 740 O O . ASN A 1 95 ? -3.387 12.747 -8.990 1.00 84.62 95 ASN A O 1
ATOM 744 N N . GLY A 1 96 ? -2.277 10.876 -8.476 1.00 87.81 96 GLY A N 1
ATOM 745 C CA . GLY A 1 96 ? -0.982 11.326 -8.990 1.00 87.81 96 GLY A CA 1
ATOM 746 C C . GLY A 1 96 ? -0.313 12.442 -8.179 1.00 87.81 96 GLY A C 1
ATOM 747 O O . GLY A 1 96 ? 0.746 12.935 -8.586 1.00 87.81 96 GLY A O 1
ATOM 748 N N . GLN A 1 97 ? -0.885 12.859 -7.043 1.00 90.50 97 GLN A N 1
ATOM 749 C CA . GLN A 1 97 ? -0.328 13.919 -6.207 1.00 90.50 97 GLN A CA 1
ATOM 750 C C . GLN A 1 97 ? 1.044 13.506 -5.672 1.00 90.50 97 GLN A C 1
ATOM 752 O O . GLN A 1 97 ? 1.204 12.425 -5.107 1.00 90.50 97 GLN A O 1
ATOM 757 N N . LYS A 1 98 ? 2.034 14.390 -5.818 1.00 91.69 98 LYS A N 1
ATOM 758 C CA . LYS A 1 98 ? 3.371 14.195 -5.251 1.00 91.69 98 LYS A CA 1
ATOM 759 C C . LYS A 1 98 ? 3.309 14.181 -3.724 1.00 91.69 98 LYS A C 1
ATOM 761 O O . LYS A 1 98 ? 2.694 15.061 -3.123 1.00 91.69 98 LYS A O 1
ATOM 766 N N . ILE A 1 99 ? 3.992 13.219 -3.112 1.00 90.81 99 ILE A N 1
ATOM 767 C CA . ILE A 1 99 ? 4.198 13.156 -1.664 1.00 90.81 99 ILE A CA 1
ATOM 768 C C . ILE A 1 99 ? 5.672 13.378 -1.330 1.00 90.81 99 ILE A C 1
ATOM 770 O O . ILE A 1 99 ? 6.564 12.978 -2.075 1.00 90.81 99 ILE A O 1
ATOM 774 N N . VAL A 1 100 ? 5.917 14.065 -0.213 1.00 89.75 100 VAL A N 1
ATOM 775 C CA . VAL A 1 100 ? 7.275 14.369 0.273 1.00 89.75 100 VAL A CA 1
ATOM 776 C C .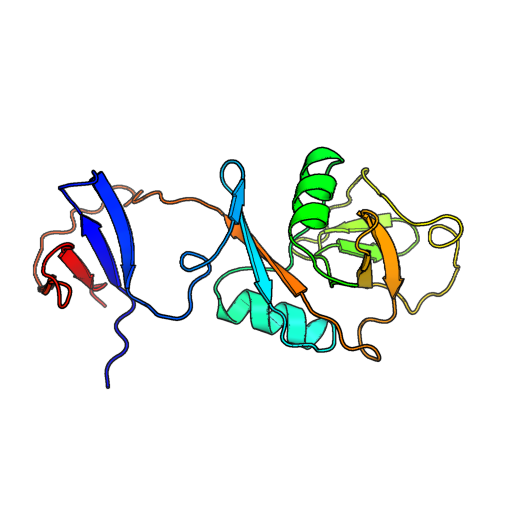 VAL A 1 100 ? 7.809 13.234 1.144 1.00 89.75 100 VAL A C 1
ATOM 778 O O . VAL A 1 100 ? 9.002 12.932 1.126 1.00 89.75 100 VAL A O 1
ATOM 781 N N . TYR A 1 101 ? 6.920 12.592 1.903 1.00 91.38 101 TYR A N 1
ATOM 782 C CA . TYR A 1 101 ? 7.284 11.455 2.729 1.00 91.38 101 TYR A CA 1
ATOM 783 C C . TYR A 1 101 ? 7.660 10.254 1.863 1.00 91.38 101 TYR A C 1
ATOM 785 O O . TYR A 1 101 ? 6.945 9.896 0.928 1.00 91.38 101 TYR A O 1
ATOM 793 N N . ASN A 1 102 ? 8.774 9.622 2.215 1.00 89.44 102 ASN A N 1
ATOM 794 C CA . ASN A 1 102 ? 9.204 8.359 1.652 1.00 89.44 102 ASN A CA 1
ATOM 795 C C . ASN A 1 102 ? 9.896 7.519 2.729 1.00 89.44 102 ASN A C 1
ATOM 797 O O . ASN A 1 102 ? 10.426 8.061 3.702 1.00 89.44 102 ASN A O 1
ATOM 801 N N . ASN A 1 103 ? 9.882 6.198 2.560 1.00 93.62 103 ASN A N 1
ATOM 802 C CA . ASN A 1 103 ? 10.563 5.279 3.470 1.00 93.62 103 ASN A CA 1
ATOM 803 C C . ASN A 1 103 ? 11.252 4.132 2.723 1.00 93.62 103 ASN A C 1
ATOM 805 O O . ASN A 1 103 ? 11.253 2.992 3.192 1.00 93.62 103 ASN A O 1
ATOM 809 N N . PHE A 1 104 ? 11.818 4.425 1.551 1.00 90.50 104 PHE A N 1
ATOM 810 C CA . PHE A 1 104 ? 12.574 3.443 0.777 1.00 90.50 104 PHE A CA 1
ATOM 811 C C . PHE A 1 104 ? 13.722 2.845 1.600 1.00 90.50 104 PHE A C 1
ATOM 813 O O . PHE A 1 104 ? 14.319 3.503 2.461 1.00 90.50 104 PHE A O 1
ATOM 820 N N . GLY A 1 105 ? 14.002 1.565 1.357 1.00 83.31 105 GLY A N 1
ATOM 821 C CA . GLY A 1 105 ? 15.205 0.908 1.846 1.00 83.31 105 GLY A CA 1
ATOM 822 C C . GLY A 1 105 ? 16.467 1.612 1.341 1.00 83.31 105 GLY A C 1
ATOM 823 O O . GLY A 1 105 ? 16.442 2.369 0.368 1.00 83.31 105 GLY A O 1
ATOM 824 N N . LEU A 1 106 ? 17.591 1.366 2.018 1.00 69.38 106 LEU A N 1
ATOM 825 C CA . LEU A 1 106 ? 18.895 1.819 1.536 1.00 69.38 106 LEU A CA 1
ATOM 826 C C . LEU A 1 106 ? 19.100 1.304 0.103 1.00 69.38 106 LEU A C 1
ATOM 828 O O . LEU A 1 106 ? 18.899 0.123 -0.154 1.00 69.38 106 LEU A O 1
ATOM 832 N N . LEU A 1 107 ? 19.508 2.199 -0.800 1.00 64.94 107 LEU A N 1
ATOM 833 C CA . LEU A 1 107 ? 19.777 1.951 -2.227 1.00 64.94 107 LEU A CA 1
ATOM 834 C C . LEU A 1 107 ? 18.550 1.750 -3.149 1.00 64.94 107 LEU A C 1
ATOM 836 O O . LEU A 1 107 ? 18.680 2.042 -4.334 1.00 64.94 107 LEU A O 1
ATOM 840 N N . GLU A 1 108 ? 17.358 1.421 -2.636 1.00 63.03 108 GLU A N 1
ATOM 841 C CA . GLU A 1 108 ? 16.101 1.335 -3.430 1.00 63.03 108 GLU A CA 1
ATOM 842 C C . GLU A 1 108 ? 15.629 2.728 -3.921 1.00 63.03 108 GLU A C 1
ATOM 844 O O . GLU A 1 108 ? 14.939 2.895 -4.920 1.00 63.03 108 GLU A O 1
ATOM 849 N N . GLY A 1 109 ? 16.039 3.810 -3.249 1.00 55.22 109 GLY A N 1
ATOM 850 C CA . GLY A 1 109 ? 15.754 5.182 -3.702 1.00 55.22 109 GLY A CA 1
ATOM 851 C C . GLY A 1 109 ? 16.564 5.635 -4.929 1.00 55.22 109 GLY A C 1
ATOM 852 O O . GLY A 1 109 ? 16.215 6.640 -5.546 1.00 55.22 109 GLY A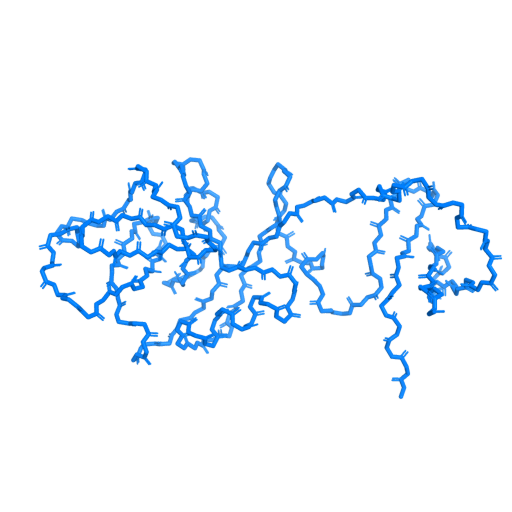 O 1
ATOM 853 N N . PHE A 1 110 ? 17.632 4.911 -5.285 1.00 55.09 110 PHE A N 1
ATOM 854 C CA . PHE A 1 110 ? 18.645 5.335 -6.264 1.00 55.09 110 PHE A CA 1
ATOM 855 C C . PHE A 1 110 ? 18.704 4.459 -7.520 1.00 55.09 110 PHE A C 1
ATOM 857 O O . PHE A 1 110 ? 19.430 4.780 -8.462 1.00 55.09 110 PHE A O 1
ATOM 864 N N . THR A 1 111 ? 17.950 3.363 -7.557 1.00 52.94 111 THR A N 1
ATOM 865 C CA . THR A 1 111 ? 17.847 2.467 -8.708 1.00 52.94 111 THR A CA 1
ATOM 866 C C . THR A 1 111 ? 17.206 3.200 -9.892 1.00 52.94 111 THR A C 1
ATOM 868 O O . THR A 1 111 ? 16.030 3.555 -9.883 1.00 52.94 111 THR A O 1
ATOM 871 N N . LEU A 1 112 ? 18.029 3.454 -10.917 1.00 48.69 112 LEU A N 1
ATOM 872 C CA . LEU A 1 112 ? 17.721 4.081 -12.215 1.00 48.69 112 LEU A CA 1
ATOM 873 C C . LEU A 1 112 ? 16.881 3.177 -13.140 1.00 48.69 112 LEU A C 1
ATOM 875 O O . LEU A 1 112 ? 17.004 3.236 -14.364 1.00 48.69 112 LEU A O 1
ATOM 879 N N . VAL A 1 113 ? 16.075 2.275 -12.584 1.00 52.06 113 VAL A N 1
ATOM 880 C CA . VAL A 1 113 ? 15.361 1.284 -13.387 1.00 52.06 113 VAL A CA 1
ATOM 881 C C . VAL A 1 113 ? 13.998 1.861 -13.753 1.00 52.06 113 VAL A C 1
ATOM 883 O O . VAL A 1 113 ? 13.048 1.797 -12.983 1.00 52.06 113 VAL A O 1
ATOM 886 N N . TYR A 1 114 ? 13.912 2.426 -14.960 1.00 54.06 114 TYR A N 1
ATOM 887 C CA . TYR A 1 114 ? 12.728 3.037 -15.592 1.00 54.06 114 TYR A CA 1
ATOM 888 C C . TYR A 1 114 ? 11.492 2.113 -15.749 1.00 54.06 114 TYR A C 1
ATOM 890 O O . TYR A 1 114 ? 10.582 2.431 -16.509 1.00 54.06 114 TYR A O 1
ATOM 898 N N . PHE A 1 115 ? 11.458 0.956 -15.083 1.00 58.12 115 PHE A N 1
ATOM 899 C CA . PHE A 1 115 ? 10.430 -0.079 -15.238 1.00 58.12 115 PHE A CA 1
ATOM 900 C C . PHE A 1 115 ? 9.759 -0.495 -13.914 1.00 58.12 115 PHE A C 1
ATOM 902 O O . PHE A 1 115 ? 8.877 -1.357 -13.920 1.00 58.12 115 PHE A O 1
ATOM 909 N N . GLU A 1 116 ? 10.151 0.100 -12.784 1.00 68.31 116 GLU A N 1
ATOM 910 C CA . GLU A 1 116 ? 9.680 -0.268 -11.442 1.00 68.31 116 GLU A CA 1
ATOM 911 C C . GLU A 1 116 ? 8.865 0.861 -10.791 1.00 68.31 116 GLU A C 1
ATOM 913 O O . GLU A 1 116 ? 9.268 1.473 -9.808 1.00 68.31 116 GLU A O 1
ATOM 918 N N . ASP A 1 117 ? 7.685 1.150 -11.348 1.00 85.62 117 ASP A N 1
ATOM 919 C CA . ASP A 1 117 ? 6.856 2.266 -10.864 1.00 85.62 117 ASP A CA 1
ATOM 920 C C . ASP A 1 117 ? 6.031 1.935 -9.612 1.00 85.62 117 ASP A C 1
ATOM 922 O O . ASP A 1 117 ? 5.474 2.838 -8.986 1.00 85.62 117 ASP A O 1
ATOM 926 N N . CYS A 1 118 ? 5.881 0.655 -9.266 1.00 91.81 118 CYS A N 1
ATOM 927 C CA . CYS A 1 118 ? 5.049 0.209 -8.151 1.00 91.81 118 CYS A CA 1
ATOM 928 C C . CYS A 1 118 ? 5.875 0.015 -6.886 1.00 91.81 118 CYS A C 1
ATOM 930 O O . CYS A 1 118 ? 7.079 -0.210 -6.945 1.00 91.81 118 CYS A O 1
ATOM 932 N N . VAL A 1 119 ? 5.224 0.099 -5.728 1.00 93.50 119 VAL A N 1
ATOM 933 C CA . VAL A 1 119 ? 5.919 0.072 -4.441 1.00 93.50 119 VAL A CA 1
ATOM 934 C C . VAL A 1 119 ? 5.347 -1.007 -3.536 1.00 93.50 119 VAL A C 1
ATOM 936 O O . VAL A 1 119 ? 4.130 -1.123 -3.355 1.00 93.50 119 VAL A O 1
ATOM 939 N N . LEU A 1 120 ? 6.254 -1.773 -2.941 1.00 94.62 120 LEU A N 1
ATOM 940 C CA . LEU A 1 120 ? 5.974 -2.691 -1.849 1.00 94.62 120 LEU A CA 1
ATOM 941 C C . LEU A 1 120 ? 6.375 -2.068 -0.521 1.00 94.62 120 LEU A C 1
ATOM 943 O O . LEU A 1 120 ? 7.383 -1.370 -0.435 1.00 94.62 120 LEU A O 1
ATOM 947 N N . MET A 1 121 ? 5.626 -2.390 0.527 1.00 96.75 121 MET A N 1
ATOM 948 C CA . MET A 1 121 ? 6.058 -2.240 1.910 1.00 96.75 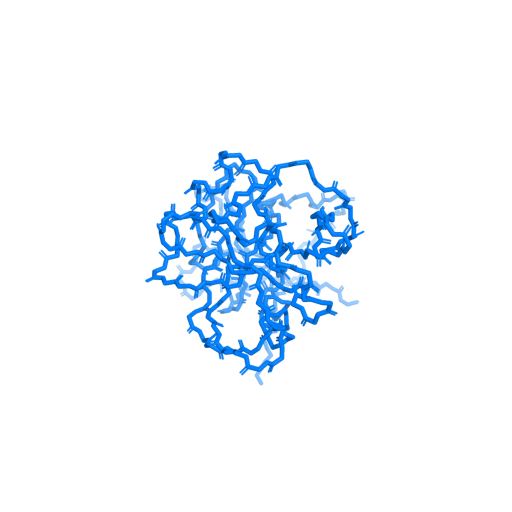121 MET A CA 1
ATOM 949 C C . MET A 1 121 ? 6.379 -3.620 2.488 1.00 96.75 121 MET A C 1
ATOM 951 O O . MET A 1 121 ? 5.552 -4.527 2.414 1.00 96.75 121 MET A O 1
ATOM 955 N N . SER A 1 122 ? 7.556 -3.752 3.096 1.00 96.62 122 SER A N 1
ATOM 956 C CA . SER A 1 122 ? 7.949 -4.930 3.882 1.00 96.62 122 SER A CA 1
ATOM 957 C C . SER A 1 122 ? 7.510 -4.802 5.344 1.00 96.62 122 SER A C 1
ATOM 959 O O . SER A 1 122 ? 7.229 -3.703 5.824 1.00 96.62 122 SER A O 1
ATOM 961 N N . THR A 1 123 ? 7.550 -5.892 6.112 1.00 96.31 123 THR A N 1
ATOM 962 C CA . THR A 1 123 ? 7.207 -5.905 7.554 1.00 96.31 123 THR A CA 1
ATOM 963 C C . THR A 1 123 ? 8.127 -5.040 8.431 1.00 96.31 123 THR A C 1
ATOM 965 O O . THR A 1 123 ? 7.774 -4.691 9.559 1.00 96.31 123 THR A O 1
ATOM 968 N N . SER A 1 124 ? 9.283 -4.618 7.908 1.00 96.06 124 SER A N 1
ATOM 969 C CA . SER A 1 124 ? 10.143 -3.602 8.535 1.00 96.06 124 SER A CA 1
ATOM 970 C C . SER A 1 124 ? 9.591 -2.171 8.408 1.00 96.06 124 SER A C 1
ATOM 972 O O . SER A 1 124 ? 1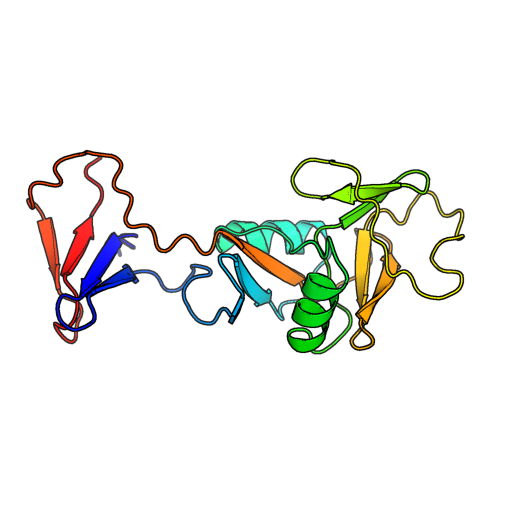0.114 -1.237 9.012 1.00 96.06 124 SER A O 1
ATOM 974 N N . GLY A 1 125 ? 8.548 -1.979 7.598 1.00 95.81 125 GLY A N 1
ATOM 975 C CA . GLY A 1 125 ? 7.990 -0.684 7.222 1.00 95.81 125 GLY A CA 1
ATOM 976 C C . GLY A 1 125 ? 8.738 -0.003 6.076 1.00 95.81 125 GLY A C 1
ATOM 977 O O . GLY A 1 125 ? 8.278 1.044 5.620 1.00 95.81 125 GLY A O 1
ATOM 978 N N . LYS A 1 126 ? 9.866 -0.567 5.614 1.00 95.50 126 LYS A N 1
ATOM 979 C CA . LYS A 1 126 ? 10.650 -0.050 4.485 1.00 95.50 126 LYS A CA 1
ATOM 980 C C . LYS A 1 126 ? 10.014 -0.377 3.148 1.00 95.50 126 LYS A C 1
ATOM 982 O O . LYS A 1 126 ? 9.402 -1.437 2.991 1.00 95.50 126 LYS A O 1
ATOM 987 N N . TRP A 1 127 ? 10.186 0.548 2.210 1.00 94.00 127 TRP A N 1
ATOM 988 C CA . TRP A 1 127 ? 9.644 0.448 0.865 1.00 94.00 127 TRP A CA 1
ATOM 989 C C . TRP A 1 127 ? 10.679 -0.033 -0.133 1.00 94.00 127 TRP A C 1
ATOM 991 O O . TRP A 1 127 ? 11.875 0.227 0.018 1.00 94.00 127 TRP A O 1
ATOM 1001 N N . LYS A 1 128 ? 10.180 -0.679 -1.175 1.00 89.88 128 LYS A N 1
ATOM 1002 C CA . LYS A 1 128 ? 10.954 -1.162 -2.306 1.00 89.88 128 LYS A CA 1
ATOM 1003 C C . LYS A 1 128 ? 10.199 -0.833 -3.590 1.00 89.88 128 LYS A C 1
ATOM 1005 O O . LYS A 1 128 ? 8.997 -1.094 -3.660 1.00 89.88 128 LYS A O 1
ATOM 1010 N N . ASP A 1 129 ? 10.871 -0.233 -4.566 1.00 87.19 129 ASP A N 1
ATOM 1011 C CA . ASP A 1 129 ? 10.349 -0.139 -5.926 1.00 87.19 129 ASP A CA 1
ATOM 1012 C C . ASP A 1 129 ? 10.367 -1.518 -6.587 1.00 87.19 129 ASP A C 1
ATOM 1014 O O . ASP A 1 129 ? 11.189 -2.382 -6.292 1.00 87.19 129 ASP A O 1
ATOM 1018 N N . THR A 1 130 ? 9.327 -1.819 -7.352 1.00 87.88 130 THR A N 1
ATOM 1019 C CA . THR A 1 130 ? 9.088 -3.164 -7.867 1.00 87.88 130 THR A CA 1
ATOM 1020 C C . THR A 1 130 ? 8.320 -3.088 -9.186 1.00 87.88 130 THR A C 1
ATOM 1022 O O . THR A 1 130 ? 7.411 -2.260 -9.325 1.00 87.88 130 THR A O 1
ATOM 1025 N N . PRO A 1 131 ? 8.604 -3.973 -10.161 1.00 89.44 131 PRO A N 1
ATOM 1026 C CA . PRO A 1 131 ? 7.839 -4.031 -11.394 1.00 89.44 131 PRO A CA 1
ATOM 1027 C C . PRO A 1 131 ? 6.369 -4.335 -11.104 1.00 89.44 131 PRO A C 1
ATOM 1029 O O . PRO A 1 131 ? 6.035 -5.305 -10.423 1.00 89.44 131 PRO A O 1
ATOM 1032 N N . CYS A 1 132 ? 5.471 -3.539 -11.677 1.00 91.31 132 CYS A N 1
ATOM 1033 C CA . CYS A 1 132 ? 4.039 -3.639 -11.402 1.00 91.31 132 CYS A CA 1
ATOM 1034 C C . CYS A 1 132 ? 3.392 -4.957 -11.863 1.00 91.31 132 CYS A C 1
ATOM 1036 O O . CYS A 1 132 ? 2.367 -5.353 -11.310 1.00 91.31 132 CYS A O 1
ATOM 1038 N N . GLY A 1 133 ? 3.929 -5.584 -12.917 1.00 90.69 133 GLY A N 1
ATOM 1039 C CA . GLY A 1 133 ? 3.252 -6.657 -13.657 1.00 90.69 133 GLY A CA 1
ATOM 1040 C C . GLY A 1 133 ? 3.773 -8.075 -13.416 1.00 90.69 133 GLY A C 1
ATOM 1041 O O . GLY A 1 133 ? 3.024 -9.025 -13.618 1.00 90.69 133 GLY A O 1
ATOM 1042 N N . TYR A 1 134 ? 5.032 -8.232 -12.999 1.00 83.88 134 TYR A N 1
ATOM 1043 C CA . TYR A 1 134 ? 5.691 -9.547 -12.966 1.00 83.88 134 TYR A CA 1
ATOM 1044 C C . TYR A 1 134 ? 5.583 -10.260 -11.620 1.00 83.88 134 TYR A C 1
ATOM 1046 O O . TYR A 1 134 ? 5.645 -11.486 -11.567 1.00 83.88 134 TYR A O 1
ATOM 1054 N N . ASN A 1 135 ? 5.397 -9.506 -10.538 1.00 90.12 135 ASN A N 1
ATOM 1055 C CA . ASN A 1 135 ? 5.375 -10.064 -9.195 1.00 90.12 135 ASN A CA 1
ATOM 1056 C C . ASN A 1 135 ? 3.956 -10.122 -8.633 1.00 90.12 135 ASN A C 1
ATOM 1058 O O . ASN A 1 135 ? 3.105 -9.310 -8.990 1.00 90.12 135 ASN A O 1
ATOM 1062 N N . SER A 1 136 ? 3.710 -11.075 -7.734 1.00 95.75 136 SER A N 1
ATOM 1063 C CA . SER A 1 136 ? 2.413 -11.261 -7.084 1.00 95.75 136 SER A CA 1
ATOM 1064 C C . SER A 1 136 ? 2.527 -11.109 -5.574 1.00 95.75 136 SER A C 1
ATOM 1066 O O . SER A 1 136 ? 3.201 -11.907 -4.931 1.00 95.75 136 SER A O 1
ATOM 1068 N N . TYR A 1 137 ? 1.823 -10.126 -5.014 1.00 97.19 137 TYR A N 1
ATOM 1069 C CA . TYR A 1 137 ? 1.810 -9.846 -3.575 1.00 97.19 137 TYR A CA 1
ATOM 1070 C C . TYR A 1 137 ? 0.391 -9.535 -3.080 1.00 97.19 137 TYR A C 1
ATOM 1072 O O . TYR A 1 137 ? -0.481 -9.211 -3.895 1.00 97.19 137 TYR A O 1
ATOM 1080 N N . PRO A 1 138 ? 0.133 -9.649 -1.764 1.00 97.62 138 PRO A N 1
ATOM 1081 C CA . PRO A 1 138 ? -1.043 -9.073 -1.116 1.00 97.62 138 PRO A CA 1
ATOM 1082 C C . PRO A 1 138 ? -1.135 -7.559 -1.331 1.00 97.62 138 PRO A C 1
ATOM 1084 O O . PRO A 1 138 ? -0.152 -6.906 -1.684 1.00 97.62 138 PRO A O 1
ATOM 1087 N N . VAL A 1 139 ? -2.300 -6.978 -1.042 1.00 97.62 139 VAL A N 1
ATOM 1088 C CA . VAL A 1 139 ? -2.504 -5.522 -1.088 1.00 97.62 139 VAL A CA 1
ATOM 1089 C C . VAL A 1 139 ? -3.179 -5.017 0.174 1.00 97.62 139 VAL A C 1
ATOM 1091 O O . VAL A 1 139 ? -4.142 -5.611 0.664 1.00 97.62 139 VAL A O 1
ATOM 1094 N N . LEU A 1 140 ? -2.686 -3.897 0.696 1.00 97.25 140 LEU A N 1
ATOM 1095 C CA . LEU A 1 140 ? -3.382 -3.155 1.735 1.00 97.25 140 LEU A CA 1
ATOM 1096 C C . LEU A 1 140 ? -4.312 -2.148 1.059 1.00 97.25 140 LEU A C 1
ATOM 1098 O O . LEU A 1 140 ? -3.854 -1.291 0.309 1.00 97.25 140 LEU A O 1
ATOM 1102 N N . CYS A 1 141 ? -5.613 -2.242 1.315 1.00 95.00 141 CYS A N 1
ATOM 1103 C CA . CYS A 1 141 ? -6.612 -1.309 0.802 1.00 95.00 141 CYS A CA 1
ATOM 1104 C C . CYS A 1 141 ? -6.993 -0.287 1.873 1.00 95.00 141 CYS A C 1
ATOM 1106 O O . CYS A 1 141 ? -7.011 -0.614 3.062 1.00 95.00 141 CYS A O 1
ATOM 1108 N N . GLN A 1 142 ? -7.352 0.922 1.448 1.00 91.19 142 GLN A N 1
ATOM 1109 C CA . GLN A 1 142 ? -7.949 1.954 2.283 1.00 91.19 142 GLN A CA 1
ATOM 1110 C C . GLN A 1 142 ? -9.278 2.461 1.713 1.00 91.19 142 GLN A C 1
ATOM 1112 O O . GLN A 1 142 ? -9.503 2.446 0.502 1.00 91.19 142 GLN A O 1
ATOM 1117 N N . SER A 1 143 ? -10.135 2.971 2.590 1.00 85.69 143 SER A N 1
ATOM 1118 C CA . SER A 1 143 ? -11.300 3.780 2.227 1.00 85.69 143 SER A CA 1
ATOM 1119 C C . SER A 1 143 ? -11.526 4.853 3.290 1.00 85.69 143 SER A C 1
ATOM 1121 O O . SER A 1 143 ? -11.114 4.663 4.443 1.00 85.69 143 SER A O 1
ATOM 1123 N N . PRO A 1 144 ? -12.228 5.954 2.967 1.00 76.75 144 PRO A N 1
ATOM 1124 C CA . PRO A 1 144 ? -12.791 6.814 3.992 1.00 76.75 144 PRO A CA 1
ATOM 1125 C C . PRO A 1 144 ? -13.563 5.961 5.003 1.00 76.75 144 PRO A C 1
ATOM 1127 O O . PRO A 1 144 ? -14.366 5.095 4.655 1.00 76.75 144 PRO A O 1
ATOM 1130 N N . GLY A 1 145 ? -13.262 6.180 6.272 1.00 58.44 145 GLY A N 1
ATOM 1131 C CA . GLY A 1 145 ? -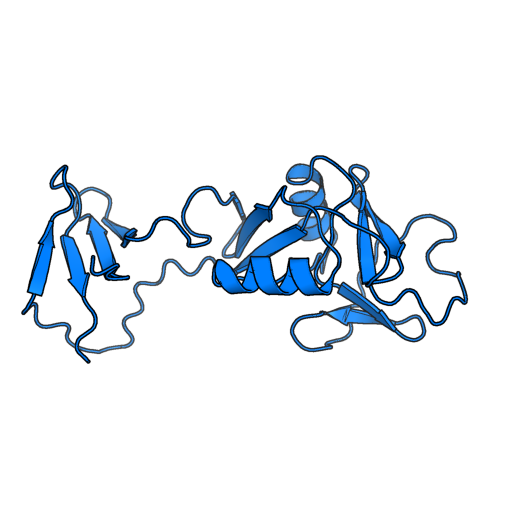13.946 5.615 7.424 1.00 58.44 145 GLY A CA 1
ATOM 1132 C C . GLY A 1 145 ? -15.185 6.411 7.799 1.00 58.44 145 GLY A C 1
ATOM 1133 O O . GLY A 1 145 ? -15.663 6.258 8.919 1.00 58.44 145 GLY A O 1
ATOM 1134 N N . THR A 1 146 ? -15.697 7.253 6.892 1.00 53.78 146 THR A N 1
ATOM 1135 C CA . THR A 1 146 ? -16.979 7.929 7.061 1.00 53.78 146 THR A CA 1
ATOM 1136 C C . THR A 1 146 ? -18.054 6.872 7.262 1.00 53.78 146 THR A C 1
ATOM 1138 O O . THR A 1 146 ? -18.593 6.298 6.321 1.00 53.78 146 THR A O 1
ATOM 1141 N N . ASN A 1 147 ? -18.373 6.659 8.532 1.00 46.28 147 ASN A N 1
ATOM 1142 C CA . ASN A 1 147 ? -19.618 6.070 8.995 1.00 46.28 147 ASN A CA 1
ATOM 1143 C C . ASN A 1 147 ? -20.742 7.103 8.942 1.00 46.28 147 ASN A C 1
ATOM 1145 O O . ASN A 1 147 ? -21.779 6.894 9.565 1.00 46.28 147 ASN A O 1
ATOM 1149 N N . ASN A 1 148 ? -20.530 8.233 8.261 1.00 39.16 148 ASN A N 1
ATOM 1150 C CA . ASN A 1 148 ? -21.532 9.263 8.171 1.00 39.16 148 ASN A CA 1
ATOM 1151 C C . ASN A 1 148 ? -22.671 8.705 7.334 1.00 39.16 148 ASN A C 1
ATOM 1153 O O . ASN A 1 148 ? -22.669 8.750 6.107 1.00 39.16 148 ASN A O 1
ATOM 1157 N N . CYS A 1 149 ? -23.702 8.288 8.053 1.00 40.59 149 CYS A N 1
ATOM 1158 C CA . CYS A 1 149 ? -25.085 8.524 7.702 1.00 40.59 149 CYS A CA 1
ATOM 1159 C C . CYS A 1 149 ? -25.338 10.056 7.562 1.00 40.59 149 CYS A C 1
ATOM 1161 O O . CYS A 1 149 ? -26.365 10.554 8.002 1.00 40.59 149 CYS A O 1
ATOM 1163 N N . ASP A 1 150 ? -24.432 10.804 6.907 1.00 36.06 150 ASP A N 1
ATOM 1164 C CA . ASP A 1 150 ? -24.761 12.031 6.189 1.00 36.06 150 ASP A CA 1
ATOM 1165 C C . ASP A 1 150 ? -25.533 11.565 4.955 1.00 36.06 150 ASP A C 1
ATOM 1167 O O . ASP A 1 150 ? -25.088 11.634 3.809 1.00 36.06 150 ASP A O 1
ATOM 1171 N N . ALA A 1 151 ? -26.751 11.093 5.212 1.00 37.25 151 ALA A N 1
ATOM 1172 C CA . ALA A 1 151 ? -27.853 11.581 4.427 1.00 37.25 151 ALA A CA 1
ATOM 1173 C C . ALA A 1 151 ? -27.721 13.105 4.479 1.00 37.25 151 ALA A C 1
ATOM 1175 O O . ALA A 1 151 ? -28.153 13.748 5.434 1.00 37.25 151 ALA A O 1
ATOM 1176 N N . GLN A 1 152 ? -27.040 13.683 3.490 1.00 32.66 152 GLN A N 1
ATOM 1177 C CA . GLN A 1 152 ? -27.245 15.080 3.179 1.00 32.66 152 GLN A CA 1
ATOM 1178 C C . GLN A 1 152 ? -28.735 15.218 2.871 1.00 32.66 152 GLN A C 1
ATOM 1180 O O . GLN A 1 152 ? -29.184 14.901 1.776 1.00 32.66 152 GLN A O 1
ATOM 1185 N N . GLY A 1 153 ? -29.499 15.587 3.898 1.00 35.09 153 GLY A N 1
ATOM 1186 C CA . GLY A 1 153 ? -30.801 16.228 3.817 1.00 35.09 153 GLY A CA 1
ATOM 1187 C C . GLY A 1 153 ? -31.803 15.663 2.816 1.00 35.09 153 GLY A C 1
ATOM 1188 O O . GLY A 1 153 ? -32.474 16.456 2.165 1.00 35.09 153 GLY A O 1
ATOM 1189 N N . GLN A 1 154 ? -31.953 14.344 2.692 1.00 35.06 154 GLN A N 1
ATOM 1190 C CA . GLN A 1 154 ? -33.135 13.790 2.034 1.00 35.06 154 GLN A CA 1
ATOM 1191 C C . GLN A 1 154 ? -33.921 12.948 3.027 1.00 35.06 154 GLN A C 1
ATOM 1193 O O . GLN A 1 154 ? -33.442 11.924 3.508 1.00 35.06 154 GLN A O 1
ATOM 1198 N N . ASP A 1 155 ? -35.123 13.435 3.335 1.00 37.69 155 ASP A N 1
ATOM 1199 C CA . ASP A 1 155 ? -36.205 12.731 4.013 1.00 37.69 155 ASP A CA 1
ATOM 1200 C C . ASP A 1 155 ? -36.351 11.307 3.453 1.00 37.69 155 ASP A C 1
ATOM 1202 O O . ASP A 1 155 ? -37.062 11.055 2.477 1.00 37.69 155 ASP A O 1
ATOM 1206 N N . VAL A 1 156 ? -35.685 10.338 4.080 1.00 42.59 156 VAL A N 1
ATOM 1207 C CA . VAL A 1 156 ? -35.961 8.919 3.856 1.00 42.59 156 VAL A CA 1
ATOM 1208 C C . VAL A 1 156 ? -37.249 8.594 4.598 1.00 42.59 156 VAL A C 1
ATOM 1210 O O . VAL A 1 156 ? -37.255 8.050 5.701 1.00 42.59 156 VAL A O 1
ATOM 1213 N N . THR A 1 157 ? -38.376 8.956 3.989 1.00 40.84 157 THR A N 1
ATOM 1214 C CA . THR A 1 157 ? -39.666 8.410 4.410 1.00 40.84 157 THR A CA 1
ATOM 1215 C C . THR A 1 157 ? -39.632 6.886 4.207 1.00 40.84 157 THR A C 1
ATOM 1217 O O . THR A 1 157 ? -39.310 6.402 3.116 1.00 40.84 157 THR A O 1
ATOM 1220 N N . PRO A 1 158 ? -39.906 6.084 5.251 1.00 41.66 158 PRO A N 1
ATOM 1221 C CA . PRO A 1 158 ? -39.671 4.650 5.216 1.00 41.66 158 PRO A CA 1
ATOM 1222 C C . PRO A 1 158 ? -40.804 3.976 4.447 1.00 41.66 158 PRO A C 1
ATOM 1224 O O . PRO A 1 158 ? -41.900 3.815 4.977 1.00 41.66 158 PRO A O 1
ATOM 1227 N N . ARG A 1 159 ? -40.566 3.567 3.197 1.00 40.06 159 ARG A N 1
ATOM 1228 C CA . ARG A 1 159 ? -41.533 2.709 2.485 1.00 40.06 159 ARG A CA 1
ATOM 1229 C C . ARG A 1 159 ? -41.131 1.254 2.340 1.00 40.06 159 ARG A C 1
ATOM 1231 O O . ARG A 1 159 ? -42.009 0.469 2.027 1.00 40.06 159 ARG A O 1
ATOM 1238 N N . ASN A 1 160 ? -39.887 0.860 2.615 1.00 44.28 160 ASN A N 1
ATOM 1239 C CA . ASN A 1 160 ? -39.473 -0.545 2.541 1.00 44.28 160 ASN A CA 1
ATOM 1240 C C . ASN A 1 160 ? -38.269 -0.809 3.457 1.00 44.28 160 ASN A C 1
ATOM 1242 O O . ASN A 1 160 ? -37.134 -0.540 3.063 1.00 44.28 160 ASN A O 1
ATOM 1246 N N . TYR A 1 161 ? -38.505 -1.332 4.663 1.00 48.53 161 TYR A N 1
ATOM 1247 C CA . TYR A 1 161 ? -37.444 -1.830 5.541 1.00 48.53 161 TYR A CA 1
ATOM 1248 C C . TYR A 1 161 ? -37.510 -3.352 5.662 1.00 48.53 161 TYR A C 1
ATOM 1250 O O . TYR A 1 161 ? -38.587 -3.943 5.704 1.00 48.53 161 TYR A O 1
ATOM 1258 N N . THR A 1 162 ? -36.343 -3.982 5.740 1.00 52.44 162 THR A N 1
ATOM 1259 C CA . THR A 1 162 ? -36.194 -5.367 6.199 1.00 52.44 162 THR A CA 1
ATOM 1260 C C . THR A 1 162 ? -35.417 -5.345 7.506 1.00 52.44 162 THR A C 1
ATOM 1262 O O . THR A 1 162 ? -34.444 -4.599 7.636 1.00 52.44 162 THR A O 1
ATOM 1265 N N . THR A 1 163 ? -35.852 -6.129 8.486 1.00 49.94 163 THR A N 1
ATOM 1266 C CA . THR A 1 163 ? -35.074 -6.371 9.701 1.00 49.94 163 THR A CA 1
ATOM 1267 C C . THR A 1 163 ? -34.002 -7.410 9.411 1.00 49.94 163 THR A C 1
ATOM 1269 O O . THR A 1 163 ? -34.222 -8.323 8.612 1.00 49.94 163 THR A O 1
ATOM 1272 N N . ASP A 1 164 ? -32.853 -7.282 10.061 1.00 50.44 164 ASP A N 1
ATOM 1273 C CA . ASP A 1 164 ? -31.858 -8.351 10.073 1.00 50.44 164 ASP A CA 1
ATOM 1274 C C . ASP A 1 164 ? -32.437 -9.672 10.612 1.00 50.44 164 ASP A C 1
ATOM 1276 O O . ASP A 1 164 ? -33.435 -9.637 11.340 1.00 50.44 164 ASP A O 1
ATOM 1280 N N . PRO A 1 165 ? -31.809 -10.831 10.329 1.00 46.78 165 PRO A N 1
ATOM 1281 C CA . PRO A 1 165 ? -32.264 -12.127 10.839 1.00 46.78 165 PRO A CA 1
ATOM 1282 C C . PRO A 1 165 ? -32.379 -12.192 12.370 1.00 46.78 165 PRO A C 1
ATOM 1284 O O . PRO A 1 165 ? -33.185 -12.960 12.886 1.00 46.78 165 PRO A O 1
ATOM 1287 N N . ASP A 1 166 ? -31.594 -11.383 13.089 1.00 55.09 166 ASP A N 1
ATOM 1288 C CA . ASP A 1 166 ? -31.609 -11.271 14.553 1.00 55.09 166 ASP A CA 1
ATOM 1289 C C . ASP A 1 166 ? -32.460 -10.096 15.085 1.00 55.09 166 ASP A C 1
ATOM 1291 O O . ASP A 1 166 ? -32.569 -9.905 16.295 1.00 55.09 166 ASP A O 1
ATOM 1295 N N . GLY A 1 167 ? -33.061 -9.295 14.196 1.00 56.34 167 GLY A N 1
ATOM 1296 C CA . GLY A 1 167 ? -33.907 -8.150 14.540 1.00 56.34 167 GLY A CA 1
ATOM 1297 C C . GLY A 1 167 ? -33.179 -6.931 15.122 1.00 56.34 167 GLY A C 1
ATOM 1298 O O . GLY A 1 167 ? -33.840 -5.969 15.512 1.00 56.34 167 GLY A O 1
ATOM 1299 N N . SER A 1 168 ? -31.844 -6.927 15.183 1.00 53.94 168 SER A N 1
ATOM 1300 C CA . SER A 1 168 ? -31.084 -5.879 15.882 1.00 53.94 168 SER A CA 1
ATOM 1301 C C . SER A 1 168 ? -30.879 -4.591 15.067 1.00 53.94 168 SER A C 1
ATOM 1303 O O . SER A 1 168 ? -30.585 -3.537 15.638 1.00 53.94 168 SER A O 1
ATOM 1305 N N . TYR A 1 169 ? -31.090 -4.636 13.747 1.00 53.12 169 TYR A N 1
ATOM 1306 C CA . TYR A 1 169 ? -30.951 -3.481 12.857 1.00 53.12 169 TYR A CA 1
ATOM 1307 C C . TYR A 1 169 ? -32.131 -3.340 11.886 1.00 53.12 169 TYR A C 1
ATOM 1309 O O . TYR A 1 169 ? -32.733 -4.323 11.450 1.00 53.12 169 TYR A O 1
ATOM 1317 N N . VAL A 1 170 ? -32.418 -2.088 11.512 1.00 58.41 170 VAL A N 1
ATOM 1318 C CA . VAL A 1 170 ? -33.403 -1.712 10.486 1.00 58.41 170 VAL A CA 1
ATOM 1319 C C . VAL A 1 170 ? -32.662 -1.327 9.211 1.00 58.41 170 VAL A C 1
ATOM 1321 O O . VAL A 1 170 ? -31.928 -0.340 9.221 1.00 58.41 170 VAL A O 1
ATOM 1324 N N . CYS A 1 171 ? -32.846 -2.088 8.129 1.00 54.62 171 CYS A N 1
ATOM 1325 C CA . CYS A 1 171 ? -32.151 -1.880 6.859 1.00 54.62 171 CYS A CA 1
ATOM 1326 C C . CYS A 1 171 ? -33.004 -1.119 5.837 1.00 54.62 171 CYS A C 1
ATOM 1328 O O . CYS A 1 171 ? -34.147 -1.488 5.571 1.00 54.62 171 CYS A O 1
ATOM 1330 N N . TYR A 1 172 ? -32.421 -0.086 5.233 1.00 55.56 172 TYR A N 1
ATOM 1331 C CA . TYR A 1 172 ? -33.008 0.767 4.205 1.00 55.56 172 TYR A CA 1
ATOM 1332 C C . TYR A 1 172 ? -32.521 0.337 2.820 1.00 55.56 172 TYR A C 1
ATOM 1334 O O . TYR A 1 172 ? -31.320 0.142 2.604 1.00 55.56 172 TYR A O 1
ATOM 1342 N N . ARG A 1 173 ? -33.450 0.221 1.867 1.00 46.41 173 ARG A N 1
ATOM 1343 C CA . ARG A 1 173 ? -33.137 0.023 0.446 1.00 46.41 173 ARG A CA 1
ATOM 1344 C C . ARG A 1 173 ? -33.133 1.367 -0.292 1.00 46.41 173 ARG A C 1
ATOM 1346 O O . ARG A 1 173 ? -34.035 2.166 -0.038 1.00 46.41 173 ARG A O 1
ATOM 1353 N N . PRO A 1 174 ? -32.186 1.612 -1.218 1.00 41.84 174 PRO A N 1
ATOM 1354 C CA . PRO A 1 174 ? -32.281 2.746 -2.131 1.00 41.84 174 PRO A CA 1
ATOM 1355 C C . PRO A 1 174 ? -33.562 2.635 -2.967 1.00 41.84 174 PRO A C 1
ATOM 1357 O O . PRO A 1 174 ? -33.892 1.549 -3.447 1.00 41.84 174 PRO A O 1
ATOM 1360 N N . VAL A 1 175 ? -34.282 3.743 -3.132 1.00 40.97 175 VAL A N 1
ATOM 1361 C CA . VAL A 1 175 ? -35.365 3.841 -4.119 1.00 40.97 175 VAL A CA 1
ATOM 1362 C C . VAL A 1 175 ? -34.699 4.170 -5.456 1.00 40.97 175 VAL A C 1
ATOM 1364 O O . VAL A 1 175 ? -33.906 5.109 -5.506 1.00 40.97 175 VAL A O 1
ATOM 1367 N N . HIS A 1 176 ? -34.934 3.348 -6.482 1.00 43.88 176 HIS A N 1
ATOM 1368 C CA . HIS A 1 176 ? -34.440 3.589 -7.842 1.00 43.88 176 HIS A CA 1
ATOM 1369 C C . HIS A 1 176 ? -35.149 4.770 -8.498 1.00 43.88 176 HIS A C 1
ATOM 1371 O O . HIS A 1 176 ? -36.377 4.898 -8.280 1.00 43.88 176 HIS A O 1
#

Radius of gyration: 19.17 Å; chains: 1; bounding box: 61×30×36 Å

Foldseek 3Di:
DDPFFWWKAFPVVRAIDTPDPQALRPPWDDDPQKTKDWDFFKAFQVVQQVSLVSRVWGFAAQQDPVSLVVVLVRDPFWAWGQWWQAPLFIAGNVPRHTGPDAFADVPQSPPPPRQQGTWIQGNVSHIHGHHRHPTIGITMTMDGSPSDPPPVDDPPPDPDWDADPVNRITIDGDDD

Secondary structure (DSSP, 8-state):
-----EEEEETTTTEEEEE-TTSTTSS-EEETTEEEEEEEEEE-HHHHHHHHHHTT-EE----SHHHHHHHHHH-SSSEEEEEEEETTEEEETTT--EES---BPTTTTT---TT--EEEE-TTS-EEEE-TTT--EEEEEEEE--------S-----S-EEE-TTS--EEEPPP-

InterPro domains:
  IPR001304 C-type lectin-like [PF00059] (44-142)
  IPR001304 C-type lectin-like [PS50041] (31-132)
  IPR001304 C-type lectin-like [SM00034] (21-142)
  IPR016186 C-type lectin-like/link domain superfamily [G3DSA:3.10.100.10] (10-144)
  IPR016187 C-type lectin fold [SSF56436] (29-145)
  IPR018378 C-type lectin, conserved site [PS00615] (118-141)

pLDDT: mean 74.11, std 21.64, range [30.83, 97.94]

Organism: Hyalella azteca (NCBI:txid294128)